Protein AF-A0AAV4LML2-F1 (afdb_monomer)

Solvent-accessible surface area (backbone atoms only — not comparable to full-atom values): 4892 Å² total; per-residue (Å²): 112,72,68,59,53,52,52,48,54,53,51,52,50,54,50,51,51,52,52,49,53,54,49,51,49,53,51,51,30,41,55,55,40,37,74,82,39,46,70,37,33,50,49,48,44,41,45,69,73,68,62,43,51,71,70,56,49,29,63,74,70,72,50,48,72,69,53,48,57,50,44,51,53,52,34,53,54,56,45,31,57,62,67,65,67,67,75,133

Secondary structure (DSSP, 8-state):
-HHHHHHHHHHHHHHHHHHHHHHHHHHHHHHHHHHH-HHHHHHHIIIIIS---HHHHHHHHT--HHHHHHHHHHHHHHHHHHTT----

InterPro domains:
  IPR010861 Protein of unknown function DUF1492 [PF07374] (4-78)

Sequence (88 aa):
MLLQMRSAVRRWRVEAERLKTEKEAIEQALDELKSYAPHLEQLLRMRYIEKRSVLEVIKKLCISERTHDYWRREAVCEFAMLVGITEG

Foldseek 3Di:
DVVVVVVVVVVVVVVVVVVVVVVVLLVVLLVVCCVPPVLLSVLCCVCPVVVDDLVVSCVVSVHDSVVSVVSPVVSVVSSCVSSVVDDD

pLDDT: mean 93.14, std 10.61, range [39.56, 98.38]

Organism: NCBI:txid2771369

Mean predicted aligned error: 4.7 Å

Nearest PDB structures (foldseek):
  3hug-assembly4_M  TM=8.256E-01  e=1.776E-01  Mycobacterium tuberculosis H37Rv
  6kon-assembly1_F  TM=8.828E-01  e=3.648E-01  Mycobacterium tuberculosis H37Rv
  6in7-assembly1_B  TM=7.472E-01  e=5.552E-01  Pseudomonas aeruginosa PAO1
  8z6g-assembly3_F  TM=6.771E-01  e=3.874E-01  Pseudomonas aeruginosa
  3vfz-assembly3_B  TM=7.417E-01  e=1.011E+00  Mycobacterium tuberculosis

Radius of gyration: 17.81 Å; Cα contacts (8 Å, |Δi|>4): 51; chains: 1; bo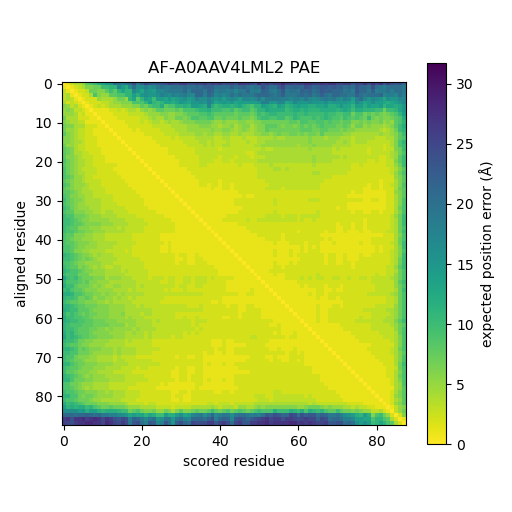unding box: 44×25×50 Å

Structure (mmCIF, N/CA/C/O backbone):
data_AF-A0AAV4LML2-F1
#
_entry.id   AF-A0AAV4LML2-F1
#
loop_
_atom_site.group_PDB
_atom_site.id
_atom_site.type_symbol
_atom_site.label_atom_id
_atom_site.label_alt_id
_atom_site.label_comp_id
_atom_site.label_asym_id
_atom_site.label_entity_id
_atom_site.label_seq_id
_atom_site.pdbx_PDB_ins_code
_atom_site.Cartn_x
_atom_site.Cartn_y
_atom_site.Cartn_z
_atom_site.occupancy
_atom_site.B_iso_or_equiv
_atom_site.auth_seq_id
_atom_site.auth_comp_id
_atom_site.auth_asym_id
_atom_site.auth_atom_id
_atom_site.pdbx_PDB_model_num
ATOM 1 N N . MET A 1 1 ? -24.408 -4.760 35.064 1.00 63.12 1 MET A N 1
ATOM 2 C CA . MET A 1 1 ? -24.524 -4.913 33.593 1.00 63.12 1 MET A CA 1
ATOM 3 C C . MET A 1 1 ? -24.284 -3.602 32.825 1.00 63.12 1 MET A C 1
ATOM 5 O O . MET A 1 1 ? -23.378 -3.563 32.003 1.00 63.12 1 MET A O 1
ATOM 9 N N . LEU A 1 2 ? -24.988 -2.498 33.127 1.00 65.62 2 LEU A N 1
ATOM 10 C CA . LEU A 1 2 ? -24.833 -1.204 32.421 1.00 65.62 2 LEU A CA 1
ATOM 11 C C . LEU A 1 2 ? -23.423 -0.571 32.506 1.00 65.62 2 LEU A C 1
ATOM 13 O O . LEU A 1 2 ? -22.944 -0.004 31.524 1.00 65.62 2 LEU A O 1
ATOM 17 N N . LEU A 1 3 ? -22.726 -0.701 33.642 1.00 68.06 3 LEU A N 1
ATOM 18 C CA . LEU A 1 3 ? -21.342 -0.218 33.808 1.00 68.06 3 LEU A CA 1
ATOM 19 C C . LEU A 1 3 ? -20.334 -0.956 32.913 1.00 68.06 3 LEU A C 1
ATOM 21 O O . LEU A 1 3 ? -19.467 -0.324 32.309 1.00 68.06 3 LEU A O 1
ATOM 25 N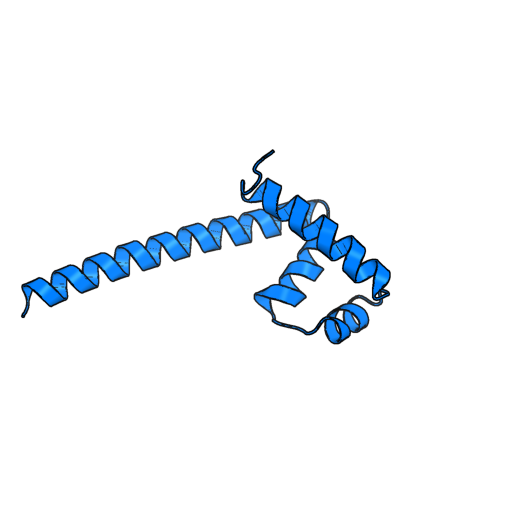 N . GLN A 1 4 ? -20.474 -2.277 32.772 1.00 73.00 4 GLN A N 1
ATOM 26 C CA . GLN A 1 4 ? -19.605 -3.064 31.895 1.00 73.00 4 GLN A CA 1
ATOM 27 C C . GLN A 1 4 ? -19.817 -2.698 30.423 1.00 73.00 4 GLN A C 1
ATOM 29 O O . GLN A 1 4 ? -18.834 -2.504 29.707 1.00 73.00 4 GLN A O 1
ATOM 34 N N . MET A 1 5 ? -21.066 -2.483 29.999 1.00 75.50 5 MET A N 1
ATOM 35 C CA . MET A 1 5 ? -21.385 -2.054 28.633 1.00 75.50 5 MET A CA 1
ATOM 36 C C . MET A 1 5 ? -20.806 -0.667 28.309 1.00 75.50 5 MET A C 1
ATOM 38 O O . MET A 1 5 ? -20.183 -0.486 27.266 1.00 75.50 5 MET A O 1
ATOM 42 N N . ARG A 1 6 ? -20.900 0.295 29.240 1.00 79.38 6 ARG A N 1
ATOM 43 C CA . ARG A 1 6 ? -20.267 1.621 29.094 1.00 79.38 6 ARG A CA 1
ATOM 44 C C . ARG A 1 6 ? -18.742 1.536 28.990 1.00 79.38 6 ARG A C 1
ATOM 46 O O . ARG A 1 6 ? -18.145 2.231 28.170 1.00 79.38 6 ARG A O 1
ATOM 53 N N . SER A 1 7 ? -18.112 0.663 29.780 1.00 83.31 7 SER A N 1
ATOM 54 C CA . SER A 1 7 ? -16.661 0.450 29.719 1.00 83.31 7 SER A CA 1
ATOM 55 C C . SER A 1 7 ? -16.218 -0.171 28.390 1.00 83.31 7 SER A C 1
ATOM 57 O O . SER A 1 7 ? -15.193 0.224 27.840 1.00 83.31 7 SER A O 1
ATOM 59 N N . ALA A 1 8 ? -17.012 -1.098 27.845 1.00 86.88 8 ALA A N 1
ATOM 60 C CA . ALA A 1 8 ? -16.738 -1.733 26.566 1.00 86.88 8 ALA A CA 1
ATOM 61 C C . ALA A 1 8 ? -16.827 -0.710 25.433 1.00 86.88 8 ALA A C 1
ATOM 63 O O . ALA A 1 8 ? -15.871 -0.564 24.682 1.00 86.88 8 ALA A O 1
ATOM 64 N N . VAL A 1 9 ? -17.914 0.067 25.366 1.00 92.19 9 VAL A N 1
ATOM 65 C CA . VAL A 1 9 ? -18.093 1.116 24.345 1.00 92.19 9 VAL A CA 1
ATOM 66 C C . VAL A 1 9 ? -16.942 2.126 24.368 1.00 92.19 9 VAL A C 1
ATOM 68 O O . VAL A 1 9 ? -16.466 2.533 23.311 1.00 92.19 9 VAL A O 1
ATOM 71 N N . ARG A 1 10 ? -16.445 2.500 25.556 1.00 91.38 10 ARG A N 1
ATOM 72 C CA . ARG A 1 10 ? -15.278 3.385 25.672 1.00 91.38 10 ARG A CA 1
ATOM 73 C C . ARG A 1 10 ? -14.014 2.753 25.082 1.00 91.38 10 ARG A C 1
ATOM 75 O O . ARG A 1 10 ? -13.322 3.429 24.332 1.00 91.38 10 ARG A O 1
ATOM 82 N N . ARG A 1 11 ? -13.733 1.477 25.380 1.00 90.75 11 ARG A N 1
ATOM 83 C CA . ARG A 1 11 ? -12.579 0.756 24.807 1.00 90.75 11 ARG A CA 1
ATOM 84 C C . ARG A 1 11 ? -12.674 0.651 23.286 1.00 90.75 11 ARG A C 1
ATOM 86 O O . ARG A 1 11 ? -11.709 0.974 22.610 1.00 90.75 11 ARG A O 1
ATOM 93 N N . TRP A 1 12 ? -13.843 0.287 22.761 1.00 94.25 12 TRP A N 1
ATOM 94 C CA . TRP A 1 12 ? -14.078 0.197 21.317 1.00 94.25 12 TRP A CA 1
ATOM 95 C C . TRP A 1 12 ? -13.851 1.529 20.600 1.00 94.25 12 TRP A C 1
ATOM 97 O O . TRP A 1 12 ? -13.264 1.537 19.527 1.00 94.25 12 TRP A O 1
ATOM 107 N N . ARG A 1 13 ? -14.274 2.656 21.188 1.00 95.00 13 ARG A N 1
ATOM 108 C CA . ARG A 1 13 ? -14.018 3.983 20.601 1.00 95.00 13 ARG A CA 1
ATOM 109 C C . ARG A 1 13 ? -12.537 4.332 20.567 1.00 95.00 13 ARG A C 1
ATOM 111 O O . ARG A 1 13 ? -12.071 4.819 19.550 1.00 95.00 13 ARG A O 1
ATOM 118 N N . VAL A 1 14 ? -11.820 4.090 21.665 1.00 96.56 14 VAL A N 1
ATOM 119 C CA . VAL A 1 14 ? -10.373 4.352 21.728 1.00 96.56 14 VAL A CA 1
ATOM 120 C C . VAL A 1 14 ? -9.638 3.509 20.691 1.00 96.56 14 VAL A C 1
ATOM 122 O O . VAL A 1 14 ? -8.795 4.031 19.973 1.00 96.56 14 VAL A O 1
ATOM 125 N N . GLU A 1 15 ? -9.999 2.234 20.569 1.00 96.12 15 GLU A N 1
ATOM 126 C CA . GLU A 1 15 ? -9.386 1.340 19.590 1.00 96.12 15 GLU A CA 1
ATOM 127 C C . GLU A 1 15 ? -9.719 1.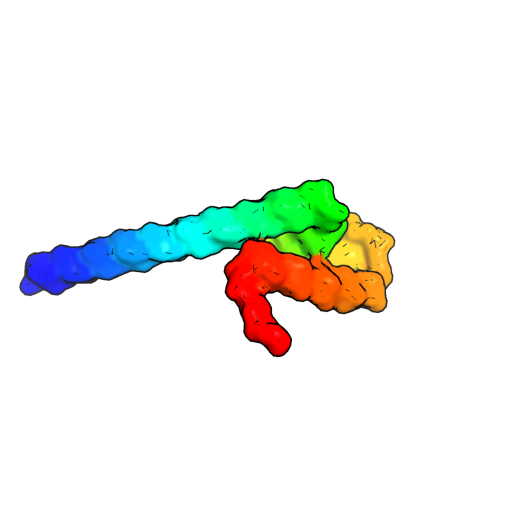737 18.149 1.00 96.12 15 GLU A C 1
ATOM 129 O O . GLU A 1 15 ? -8.839 1.748 17.295 1.00 96.12 15 GLU A O 1
ATOM 134 N N . ALA A 1 16 ? -10.968 2.120 17.875 1.00 97.00 16 ALA A N 1
ATOM 135 C CA . ALA A 1 16 ? -11.362 2.600 16.555 1.00 97.00 16 ALA A CA 1
ATOM 136 C C . ALA A 1 16 ? -10.598 3.871 16.156 1.00 97.00 16 ALA A C 1
ATOM 138 O O . ALA A 1 16 ? -10.158 3.971 15.014 1.00 97.00 16 ALA A O 1
ATOM 139 N N . GLU A 1 17 ? -10.412 4.813 17.086 1.00 97.00 17 GLU A N 1
ATOM 140 C CA . GLU A 1 17 ? -9.639 6.028 16.815 1.00 97.00 17 GLU A CA 1
ATOM 141 C C . GLU A 1 17 ? -8.159 5.705 16.592 1.00 97.00 17 GLU A C 1
ATOM 143 O O . GLU A 1 17 ? -7.575 6.180 15.626 1.00 97.00 17 GLU A O 1
ATOM 148 N N . ARG A 1 18 ? -7.575 4.818 17.412 1.00 97.38 18 ARG A N 1
ATOM 149 C CA . ARG A 1 18 ? -6.191 4.351 17.240 1.00 97.38 18 ARG A CA 1
ATOM 150 C C . ARG A 1 18 ? -5.971 3.747 15.852 1.00 97.38 18 ARG A C 1
ATOM 152 O O . ARG A 1 18 ? -5.063 4.160 15.140 1.00 97.38 18 ARG A O 1
ATOM 159 N N . LEU A 1 19 ? -6.835 2.815 15.447 1.00 96.50 19 LEU A N 1
ATOM 160 C CA . LEU A 1 19 ? -6.763 2.176 14.129 1.00 96.50 19 LEU A CA 1
ATOM 161 C C . LEU A 1 19 ? -6.977 3.176 12.989 1.00 96.50 19 LEU A C 1
ATOM 163 O O . LEU A 1 19 ? -6.376 3.034 11.925 1.00 96.50 19 LEU A O 1
ATOM 167 N N . LYS A 1 20 ? -7.829 4.187 13.190 1.00 97.31 20 LYS A N 1
ATOM 168 C CA . LYS A 1 20 ? -8.037 5.253 12.210 1.00 97.31 20 LYS A CA 1
ATOM 169 C C . LYS A 1 20 ? -6.764 6.081 12.024 1.00 97.31 20 LYS A C 1
ATOM 171 O O . LYS A 1 20 ? -6.355 6.272 10.884 1.00 97.31 20 LYS A O 1
ATOM 176 N N . THR A 1 21 ? -6.117 6.494 13.112 1.00 96.06 21 THR A N 1
ATOM 177 C CA . THR A 1 21 ? -4.841 7.223 13.065 1.00 96.06 21 THR A CA 1
ATOM 178 C C . THR A 1 21 ? -3.736 6.391 12.412 1.00 96.06 21 THR A C 1
ATOM 180 O O . THR A 1 21 ? -3.027 6.893 11.546 1.00 96.06 21 THR A O 1
ATOM 183 N N . GLU A 1 22 ? -3.613 5.108 12.761 1.00 94.88 22 GLU A N 1
ATOM 184 C CA . GLU A 1 22 ? -2.633 4.207 12.133 1.00 94.88 22 GLU A CA 1
ATOM 185 C C . GLU A 1 22 ? -2.879 4.060 10.629 1.00 94.88 22 GLU A C 1
ATOM 187 O O . GLU A 1 22 ? -1.944 4.117 9.832 1.00 94.88 22 GLU A O 1
ATOM 192 N N . LYS A 1 23 ? -4.145 3.928 10.219 1.00 95.81 23 LYS A N 1
ATOM 193 C CA . LYS A 1 23 ? -4.510 3.885 8.802 1.00 95.81 23 LYS A CA 1
ATOM 194 C C . LYS A 1 23 ? -4.146 5.186 8.082 1.00 95.81 23 LYS A C 1
ATOM 196 O O . LYS A 1 23 ? -3.622 5.125 6.976 1.00 95.81 23 LYS A O 1
ATOM 201 N N . GLU A 1 24 ? -4.443 6.340 8.673 1.00 96.38 24 GLU A N 1
ATOM 202 C CA . GLU A 1 24 ? -4.123 7.649 8.088 1.00 96.38 24 GLU A CA 1
ATOM 203 C C . GLU A 1 24 ? -2.609 7.823 7.898 1.00 96.38 24 GLU A C 1
ATOM 205 O O . GLU A 1 24 ? -2.184 8.244 6.825 1.00 96.38 24 GLU A O 1
ATOM 210 N N . ALA A 1 25 ? -1.797 7.402 8.872 1.00 95.12 25 ALA A N 1
ATOM 211 C CA . ALA A 1 25 ? -0.338 7.409 8.752 1.00 95.12 25 ALA A CA 1
ATOM 212 C C . ALA A 1 25 ? 0.165 6.498 7.616 1.00 95.12 25 ALA A C 1
ATOM 214 O O . ALA A 1 25 ? 1.038 6.893 6.846 1.00 95.12 25 ALA A O 1
ATOM 215 N N . ILE A 1 26 ? -0.412 5.299 7.471 1.00 95.69 26 ILE A N 1
ATOM 216 C CA . ILE A 1 26 ? -0.086 4.381 6.368 1.00 95.69 26 ILE A CA 1
ATOM 217 C C . ILE A 1 26 ? -0.433 5.003 5.010 1.00 95.69 26 ILE A C 1
ATOM 219 O O . ILE A 1 26 ? 0.379 4.937 4.090 1.00 95.69 26 ILE A O 1
ATOM 223 N N . GLU A 1 27 ? -1.621 5.596 4.862 1.00 97.50 27 GLU A N 1
ATOM 224 C CA . GLU A 1 27 ? -2.022 6.230 3.598 1.00 97.50 27 GLU A CA 1
ATOM 225 C C . GLU A 1 27 ? -1.135 7.434 3.270 1.00 97.50 27 GLU A C 1
ATOM 227 O O . GLU A 1 27 ? -0.704 7.565 2.128 1.00 97.50 27 GLU A O 1
ATOM 232 N N . GLN A 1 28 ? -0.783 8.254 4.264 1.00 97.31 28 GLN A N 1
ATOM 233 C CA . GLN A 1 28 ? 0.137 9.375 4.076 1.00 97.31 28 GLN A CA 1
ATOM 234 C C . GLN A 1 28 ? 1.520 8.905 3.609 1.00 97.31 28 GLN A C 1
ATOM 236 O O . GLN A 1 28 ? 2.063 9.461 2.658 1.00 97.31 28 GLN A O 1
ATOM 241 N N . ALA A 1 29 ? 2.068 7.856 4.226 1.00 97.25 29 ALA A N 1
ATOM 242 C CA . ALA A 1 29 ? 3.345 7.281 3.813 1.00 97.25 29 ALA A CA 1
ATOM 243 C C . ALA A 1 29 ? 3.284 6.686 2.395 1.00 97.25 29 ALA A C 1
ATOM 245 O O . ALA A 1 29 ? 4.236 6.812 1.630 1.00 97.25 29 ALA A O 1
ATOM 246 N N . LEU A 1 30 ? 2.168 6.064 2.003 1.00 97.94 30 LEU A N 1
ATOM 247 C CA . LEU A 1 30 ? 1.990 5.602 0.623 1.00 97.94 30 LEU A CA 1
ATOM 248 C C . LEU A 1 30 ? 1.908 6.775 -0.360 1.00 97.94 30 LEU A C 1
ATOM 250 O O . LEU A 1 30 ? 2.536 6.718 -1.412 1.00 97.94 30 LEU A O 1
ATOM 254 N N . ASP A 1 31 ? 1.180 7.840 -0.032 1.00 98.19 31 ASP A N 1
ATOM 255 C CA . ASP A 1 31 ? 1.084 9.027 -0.887 1.00 98.19 31 ASP A CA 1
ATOM 256 C C . ASP A 1 31 ? 2.435 9.743 -1.032 1.00 98.19 31 ASP A C 1
ATOM 258 O O . ASP A 1 31 ? 2.791 10.185 -2.130 1.00 98.19 31 ASP A O 1
ATOM 262 N N . GLU A 1 32 ? 3.227 9.797 0.039 1.00 98.06 32 GLU A N 1
ATOM 263 C CA . GLU A 1 32 ? 4.594 10.307 -0.005 1.00 98.06 32 GLU A CA 1
ATOM 264 C C . GLU A 1 32 ? 5.492 9.410 -0.865 1.00 98.06 32 GLU A C 1
ATOM 266 O O . GLU A 1 32 ? 6.111 9.911 -1.805 1.00 98.06 32 GLU A O 1
ATOM 271 N N . LEU A 1 33 ? 5.477 8.087 -0.657 1.00 98.00 33 LEU A N 1
ATOM 272 C CA . LEU A 1 33 ? 6.21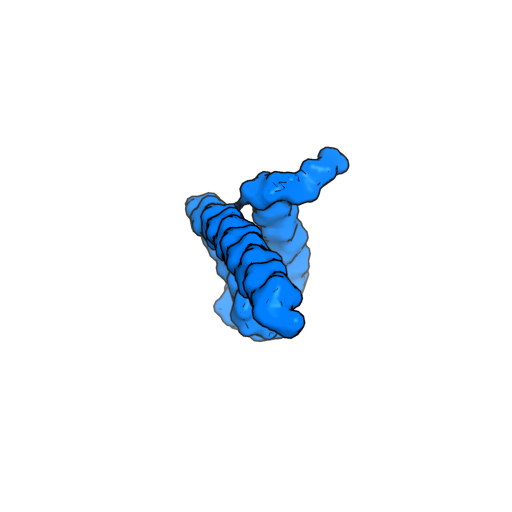1 7.124 -1.488 1.00 98.00 33 LEU A CA 1
ATOM 273 C C . LEU A 1 33 ? 5.835 7.242 -2.967 1.00 98.00 33 LEU A C 1
ATOM 275 O O . LEU A 1 33 ? 6.693 7.201 -3.846 1.00 98.00 33 LEU A O 1
ATOM 279 N N . LYS A 1 34 ? 4.548 7.433 -3.265 1.00 98.31 34 LYS A N 1
ATOM 280 C CA . LYS A 1 34 ? 4.046 7.609 -4.628 1.00 98.31 34 LYS A CA 1
ATOM 281 C C . LYS A 1 34 ? 4.631 8.839 -5.317 1.00 98.31 34 LYS A C 1
ATOM 283 O O . LYS A 1 34 ? 4.802 8.815 -6.536 1.00 98.31 34 LYS A O 1
ATOM 288 N N . SER A 1 35 ? 4.922 9.901 -4.564 1.00 98.06 35 SER A N 1
ATOM 289 C CA . SER A 1 35 ? 5.432 11.159 -5.116 1.00 98.06 35 SER A CA 1
ATOM 290 C C . SER A 1 35 ? 6.823 11.012 -5.748 1.00 98.06 35 SER A C 1
ATOM 292 O O . SER A 1 35 ? 7.101 11.678 -6.745 1.00 98.06 35 SER A O 1
ATOM 294 N N . TYR A 1 36 ? 7.663 10.108 -5.227 1.00 97.56 36 TYR A N 1
ATOM 295 C CA . TYR A 1 36 ? 9.039 9.912 -5.699 1.00 97.56 36 TYR A CA 1
ATOM 296 C C . TYR A 1 36 ? 9.317 8.515 -6.279 1.00 97.56 36 TYR A C 1
ATOM 298 O O . TYR A 1 36 ? 10.170 8.374 -7.154 1.00 97.56 36 TYR A O 1
ATOM 306 N N . ALA A 1 37 ? 8.576 7.486 -5.863 1.00 97.62 37 ALA A N 1
ATOM 307 C CA . ALA A 1 37 ? 8.717 6.106 -6.324 1.00 97.62 37 ALA A CA 1
ATOM 308 C C . ALA A 1 37 ? 7.343 5.433 -6.562 1.00 97.62 37 ALA A C 1
ATOM 310 O O . ALA A 1 37 ? 6.983 4.458 -5.893 1.00 97.62 37 ALA A O 1
ATOM 311 N N . PRO A 1 38 ? 6.569 5.885 -7.569 1.00 97.81 38 PRO A N 1
ATOM 312 C CA . PRO A 1 38 ? 5.198 5.414 -7.807 1.00 97.81 38 PRO A CA 1
ATOM 313 C C . PRO A 1 38 ? 5.087 3.907 -8.075 1.00 97.81 38 PRO A C 1
ATOM 315 O O . PRO A 1 38 ? 4.087 3.286 -7.736 1.00 97.81 38 PRO A O 1
ATOM 318 N N . HIS A 1 39 ? 6.117 3.289 -8.654 1.00 97.25 39 HIS A N 1
ATOM 319 C CA . HIS A 1 39 ? 6.136 1.849 -8.918 1.00 97.25 39 HIS A CA 1
ATOM 320 C C . HIS A 1 39 ? 6.285 1.010 -7.634 1.00 97.25 39 HIS A C 1
ATOM 322 O O . HIS A 1 39 ? 5.742 -0.094 -7.559 1.00 97.25 39 HIS A O 1
ATOM 328 N N . LEU A 1 40 ? 6.981 1.536 -6.618 1.00 98.19 40 LEU A N 1
ATOM 329 C CA . LEU A 1 40 ? 7.127 0.893 -5.311 1.00 98.19 40 LEU A CA 1
ATOM 330 C C . LEU A 1 40 ? 5.822 0.985 -4.518 1.00 98.19 40 LEU A C 1
ATOM 332 O O . LEU A 1 40 ? 5.354 -0.026 -3.995 1.00 98.19 40 LEU A O 1
ATOM 336 N N . GLU A 1 41 ? 5.189 2.161 -4.501 1.00 98.38 41 GLU A N 1
ATOM 337 C CA . GLU A 1 41 ? 3.856 2.329 -3.914 1.00 98.38 41 GLU A CA 1
ATOM 338 C C . GLU A 1 41 ? 2.837 1.388 -4.564 1.00 98.38 41 GLU A C 1
ATOM 340 O O . GLU A 1 41 ? 2.127 0.657 -3.864 1.00 98.38 41 GLU A O 1
ATOM 345 N N . GLN A 1 42 ? 2.822 1.332 -5.898 1.00 98.12 42 GLN A N 1
ATOM 346 C CA . GL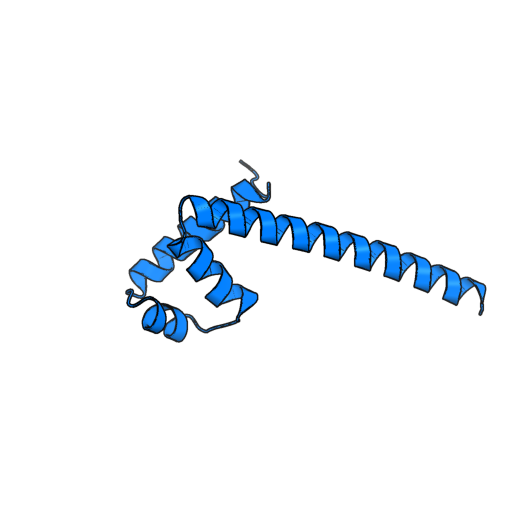N A 1 42 ? 1.890 0.489 -6.632 1.00 98.12 42 GLN A CA 1
ATOM 347 C C . GLN A 1 42 ? 2.099 -0.991 -6.289 1.00 98.12 42 GLN A C 1
ATOM 349 O O . GLN A 1 42 ? 1.127 -1.726 -6.090 1.00 98.12 42 GLN A O 1
ATOM 354 N N . LEU A 1 43 ? 3.356 -1.433 -6.161 1.00 98.38 43 LEU A N 1
ATOM 355 C CA . LEU A 1 43 ? 3.678 -2.783 -5.706 1.00 98.38 43 LEU A CA 1
ATOM 356 C C . LEU A 1 43 ? 3.111 -3.049 -4.304 1.00 98.38 43 LEU A C 1
ATOM 358 O O . LEU A 1 43 ? 2.470 -4.086 -4.104 1.00 98.38 43 LEU A O 1
ATOM 362 N N . LEU A 1 44 ? 3.301 -2.135 -3.345 1.00 97.94 44 LEU A N 1
ATOM 363 C CA . LEU A 1 44 ? 2.793 -2.297 -1.977 1.00 97.94 44 LEU A CA 1
ATOM 364 C C . LEU A 1 44 ? 1.265 -2.367 -1.934 1.00 97.94 44 LEU A C 1
ATOM 366 O O . LEU A 1 44 ? 0.721 -3.293 -1.323 1.00 97.94 44 LEU A O 1
ATOM 370 N N . ARG A 1 45 ? 0.565 -1.452 -2.621 1.00 98.00 45 ARG A N 1
ATOM 371 C CA . ARG A 1 45 ? -0.906 -1.460 -2.685 1.00 98.00 45 ARG A CA 1
ATOM 372 C C . ARG A 1 45 ? -1.424 -2.773 -3.258 1.00 98.00 45 ARG A C 1
ATOM 374 O O . ARG A 1 45 ? -2.269 -3.426 -2.644 1.00 98.00 45 ARG A O 1
ATOM 381 N N . MET A 1 46 ? -0.864 -3.215 -4.381 1.00 98.12 46 MET A N 1
ATOM 382 C CA . MET A 1 46 ? -1.275 -4.460 -5.022 1.00 98.12 46 MET A CA 1
ATOM 383 C C . MET A 1 46 ? -1.043 -5.691 -4.134 1.00 98.12 46 MET A C 1
ATOM 385 O O . MET A 1 46 ? -1.902 -6.572 -4.061 1.00 98.12 46 MET A O 1
ATOM 389 N N . ARG A 1 47 ? 0.108 -5.770 -3.456 1.00 97.50 47 ARG A N 1
ATOM 390 C CA . ARG A 1 47 ? 0.470 -6.930 -2.629 1.00 97.50 47 ARG A CA 1
ATOM 391 C C . ARG A 1 47 ? -0.298 -6.988 -1.315 1.00 97.50 47 ARG A C 1
ATOM 393 O O . ARG A 1 47 ? -0.744 -8.070 -0.940 1.00 97.50 47 ARG A O 1
ATOM 400 N N . TYR A 1 48 ? -0.437 -5.864 -0.617 1.00 96.00 48 TYR A N 1
ATOM 401 C CA . TYR A 1 48 ? -0.867 -5.866 0.784 1.00 96.00 48 TYR A CA 1
ATOM 402 C C . TYR A 1 48 ? -2.266 -5.285 1.009 1.00 96.00 48 TYR A C 1
ATOM 404 O O . TYR A 1 48 ? -2.954 -5.739 1.921 1.00 96.00 48 TYR A O 1
ATOM 412 N N . ILE A 1 49 ? -2.726 -4.359 0.162 1.00 95.12 49 ILE A N 1
ATOM 413 C CA . ILE A 1 49 ? -4.085 -3.796 0.252 1.00 95.12 49 ILE A CA 1
ATOM 414 C C . ILE A 1 49 ? -5.048 -4.611 -0.613 1.00 95.12 49 ILE A C 1
ATOM 416 O O . ILE A 1 49 ? -6.060 -5.110 -0.126 1.00 95.12 49 ILE A O 1
ATOM 420 N N . GLU A 1 50 ? -4.702 -4.818 -1.884 1.00 97.19 50 GLU A N 1
ATOM 421 C CA . GLU A 1 50 ? -5.517 -5.598 -2.827 1.00 97.19 50 GLU A CA 1
ATOM 422 C C . GLU A 1 50 ? -5.328 -7.115 -2.675 1.00 97.19 50 GLU A C 1
ATOM 424 O O . GLU A 1 50 ? -6.052 -7.891 -3.295 1.00 97.19 50 GLU A O 1
ATOM 429 N N . LYS A 1 51 ? -4.361 -7.547 -1.851 1.00 97.25 51 LYS A N 1
ATOM 430 C CA . LYS A 1 51 ? -4.049 -8.958 -1.562 1.00 97.25 51 LYS A CA 1
ATOM 431 C C . LYS A 1 51 ? -3.772 -9.809 -2.812 1.00 97.25 51 LYS A C 1
ATOM 433 O O . LYS A 1 51 ? -4.000 -11.019 -2.796 1.00 97.25 51 LYS A O 1
ATOM 438 N N . ARG A 1 52 ? -3.259 -9.207 -3.890 1.00 97.88 52 ARG A N 1
ATOM 439 C CA . ARG A 1 52 ? -2.894 -9.938 -5.114 1.00 97.88 52 ARG A CA 1
ATOM 440 C C . ARG A 1 52 ? -1.680 -10.811 -4.876 1.00 97.88 52 ARG A C 1
ATOM 442 O O . ARG A 1 52 ? -0.758 -10.400 -4.176 1.00 97.88 52 ARG A O 1
ATOM 449 N N . SER A 1 53 ? -1.632 -11.974 -5.512 1.00 97.94 53 SER A N 1
ATOM 450 C CA . SER A 1 53 ? -0.476 -12.876 -5.519 1.00 97.94 53 SER A CA 1
ATOM 451 C C . SER A 1 53 ? 0.738 -12.269 -6.237 1.00 97.94 53 SER A C 1
ATOM 453 O O . SER A 1 53 ? 0.606 -11.363 -7.058 1.00 97.94 53 SER A O 1
ATOM 455 N N . VAL A 1 54 ? 1.940 -12.786 -5.955 1.00 97.44 54 VAL A N 1
ATOM 456 C CA . VAL A 1 54 ? 3.187 -12.330 -6.599 1.00 97.44 54 VAL A CA 1
ATOM 457 C C . VAL A 1 54 ? 3.079 -12.455 -8.120 1.00 97.44 54 VAL A C 1
ATOM 459 O O . VAL A 1 54 ? 3.394 -11.515 -8.841 1.00 97.44 54 VAL A O 1
ATOM 462 N N . LEU A 1 55 ? 2.531 -13.574 -8.604 1.00 97.94 55 LEU A N 1
ATOM 463 C CA . LEU A 1 55 ? 2.330 -13.825 -10.031 1.00 97.94 55 LEU A CA 1
ATOM 464 C C . LEU A 1 55 ? 1.400 -12.799 -10.688 1.00 97.94 55 LEU A C 1
ATOM 466 O O . LEU A 1 55 ? 1.661 -12.368 -11.809 1.00 97.94 55 LEU A O 1
ATOM 470 N N . GLU A 1 56 ? 0.324 -12.392 -10.014 1.00 98.25 56 GLU A N 1
ATOM 471 C CA . GLU A 1 56 ? -0.577 -11.357 -10.531 1.00 98.25 56 GLU A CA 1
ATOM 472 C C . GLU A 1 56 ? 0.098 -9.987 -10.584 1.00 98.25 56 GLU A C 1
ATOM 474 O O . GLU A 1 56 ? -0.089 -9.261 -11.559 1.00 98.25 56 GLU A O 1
ATOM 479 N N . VAL A 1 57 ? 0.903 -9.642 -9.574 1.00 98.06 57 VAL A N 1
ATOM 480 C CA . VAL A 1 57 ? 1.651 -8.376 -9.542 1.00 98.06 57 VAL A CA 1
ATOM 481 C C . VAL A 1 57 ? 2.696 -8.327 -10.652 1.00 98.06 57 VAL A C 1
ATOM 483 O O . VAL A 1 57 ? 2.702 -7.379 -11.431 1.00 98.06 57 VAL A O 1
ATOM 486 N N . ILE A 1 58 ? 3.514 -9.374 -10.784 1.00 98.12 58 ILE A N 1
ATOM 487 C CA . ILE A 1 58 ? 4.525 -9.519 -11.843 1.00 98.12 58 ILE A CA 1
ATOM 488 C C . ILE A 1 58 ? 3.885 -9.345 -13.224 1.00 98.12 58 ILE A C 1
ATOM 490 O O . ILE A 1 58 ? 4.360 -8.548 -14.031 1.00 98.12 58 ILE A O 1
ATOM 494 N N . LYS A 1 59 ? 2.765 -10.039 -13.476 1.00 97.94 59 LYS A N 1
ATOM 495 C CA . LYS A 1 59 ? 2.028 -9.940 -14.745 1.00 97.94 59 LYS A CA 1
ATOM 496 C C . LYS A 1 59 ? 1.478 -8.540 -14.996 1.00 97.94 59 LYS A C 1
ATOM 498 O O . LYS A 1 59 ? 1.560 -8.051 -16.114 1.00 97.94 59 LYS A O 1
ATOM 503 N N . LYS A 1 60 ? 0.894 -7.901 -13.981 1.00 97.44 60 LYS A N 1
ATOM 504 C CA . LYS A 1 60 ? 0.250 -6.588 -14.123 1.00 97.44 60 LYS A CA 1
ATOM 505 C C . LYS A 1 60 ? 1.258 -5.454 -14.305 1.00 97.44 60 LYS A C 1
ATOM 507 O O . LYS A 1 60 ? 0.968 -4.523 -15.046 1.00 97.44 60 LYS A O 1
ATOM 512 N N . LEU A 1 61 ? 2.399 -5.527 -13.619 1.00 96.31 61 LEU A N 1
ATOM 513 C CA . LEU A 1 61 ? 3.478 -4.541 -13.707 1.00 96.31 61 LEU A CA 1
ATOM 514 C C . LEU A 1 61 ? 4.449 -4.836 -14.861 1.00 96.31 61 LEU A C 1
ATOM 516 O O . LEU A 1 61 ? 5.352 -4.043 -15.102 1.00 96.31 61 LEU A O 1
ATOM 520 N N . CYS A 1 62 ? 4.268 -5.953 -15.578 1.00 97.06 62 CYS A N 1
ATOM 521 C CA . CYS A 1 62 ? 5.146 -6.402 -16.662 1.00 97.06 62 CYS A CA 1
ATOM 522 C C . CYS A 1 62 ? 6.624 -6.501 -16.239 1.00 97.06 62 CYS A C 1
ATOM 524 O O . CYS A 1 62 ? 7.522 -6.141 -16.998 1.00 97.06 62 CYS A O 1
ATOM 526 N N . ILE A 1 63 ? 6.878 -6.995 -15.024 1.00 97.75 63 ILE A N 1
ATOM 527 C CA . ILE A 1 63 ? 8.228 -7.149 -14.461 1.00 97.75 63 ILE A CA 1
ATOM 528 C C . ILE A 1 63 ? 8.620 -8.622 -14.337 1.00 97.75 63 ILE A C 1
ATOM 530 O O . ILE A 1 63 ? 7.789 -9.510 -14.491 1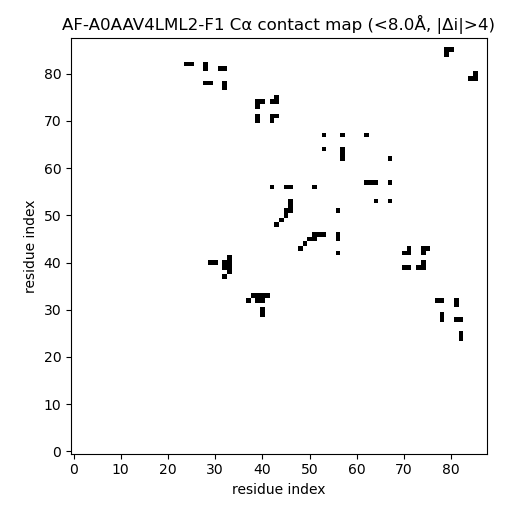.00 97.75 63 ILE A O 1
ATOM 534 N N . SER A 1 64 ? 9.895 -8.892 -14.051 1.00 98.12 64 SER A N 1
ATOM 535 C CA . SER A 1 64 ? 10.361 -10.237 -13.689 1.00 98.12 64 SER A CA 1
ATOM 536 C C . SER A 1 64 ? 10.169 -10.512 -12.193 1.00 98.12 64 SER A C 1
ATOM 538 O O . SER A 1 64 ? 10.048 -9.580 -11.397 1.00 98.12 64 SER A O 1
ATOM 540 N N . GLU A 1 65 ? 10.215 -11.781 -11.783 1.00 97.75 65 GLU A N 1
ATOM 541 C CA . GLU A 1 65 ? 10.217 -12.160 -10.360 1.00 97.75 65 GLU A CA 1
ATOM 542 C C . GLU A 1 65 ? 11.411 -11.562 -9.605 1.00 97.75 65 GLU A C 1
ATOM 544 O O . GLU A 1 65 ? 11.254 -10.997 -8.526 1.00 97.75 65 GLU A O 1
ATOM 549 N N . ARG A 1 66 ? 12.593 -11.554 -10.233 1.00 98.12 66 ARG A N 1
ATOM 550 C CA . ARG A 1 66 ? 13.789 -10.914 -9.673 1.00 98.12 66 ARG A CA 1
ATOM 551 C C . ARG A 1 66 ? 13.590 -9.413 -9.449 1.00 98.12 66 ARG A C 1
ATOM 553 O O . ARG A 1 66 ? 14.017 -8.886 -8.426 1.00 98.12 66 ARG A O 1
ATOM 560 N N . THR A 1 67 ? 12.953 -8.728 -10.399 1.00 98.12 67 THR A N 1
ATOM 561 C CA . THR A 1 67 ? 12.619 -7.302 -10.276 1.00 98.12 67 THR A CA 1
ATOM 562 C C . THR A 1 67 ? 11.597 -7.080 -9.167 1.00 98.12 67 THR A C 1
ATOM 564 O O . THR A 1 67 ? 11.782 -6.179 -8.358 1.00 98.12 67 THR A O 1
ATOM 567 N N . HIS A 1 68 ? 10.567 -7.927 -9.076 1.00 98.25 68 HIS A N 1
ATOM 568 C CA . HIS A 1 68 ? 9.597 -7.885 -7.984 1.00 98.25 68 HIS A CA 1
ATOM 569 C C . HIS A 1 68 ? 10.278 -8.022 -6.616 1.00 98.25 68 HIS A C 1
ATOM 571 O O . HIS A 1 68 ? 9.979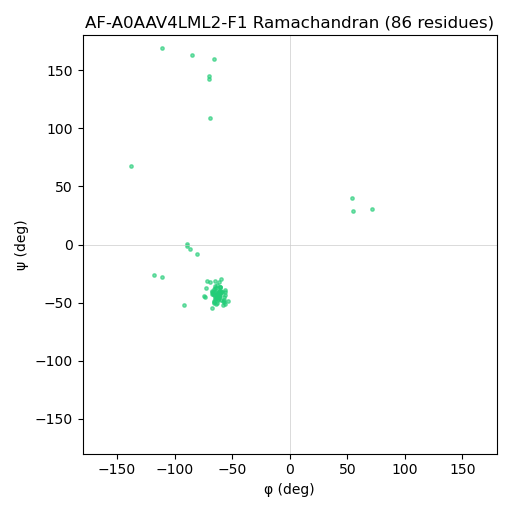 -7.252 -5.712 1.00 98.25 68 HIS A O 1
ATOM 577 N N . ASP A 1 69 ? 11.209 -8.961 -6.453 1.00 97.94 69 ASP A N 1
ATOM 578 C CA . ASP A 1 69 ? 11.889 -9.185 -5.173 1.00 97.94 69 ASP A CA 1
ATOM 579 C C . ASP A 1 69 ? 12.840 -8.056 -4.781 1.00 97.94 69 ASP A C 1
ATOM 581 O O . ASP A 1 69 ? 13.030 -7.787 -3.590 1.00 97.94 69 ASP A O 1
ATOM 585 N N . TYR A 1 70 ? 13.455 -7.417 -5.774 1.00 98.12 70 TYR A N 1
ATOM 586 C CA . TYR A 1 70 ? 14.261 -6.220 -5.577 1.00 98.12 70 TYR A CA 1
ATOM 587 C C . TYR A 1 70 ? 13.370 -5.042 -5.156 1.00 98.12 70 TYR A C 1
ATOM 589 O O . TYR A 1 70 ? 13.551 -4.508 -4.062 1.00 98.12 70 TYR A O 1
ATOM 597 N N . TRP A 1 71 ? 12.330 -4.733 -5.938 1.00 98.19 71 TRP A N 1
ATOM 598 C CA . TRP A 1 71 ? 11.380 -3.661 -5.626 1.00 98.19 71 TRP A CA 1
ATOM 599 C C . TRP A 1 71 ? 10.644 -3.890 -4.312 1.00 98.19 71 TRP A C 1
ATOM 601 O O . TRP A 1 71 ? 10.402 -2.944 -3.583 1.00 98.19 71 TRP A O 1
ATOM 611 N N . ARG A 1 72 ? 10.300 -5.131 -3.955 1.00 98.00 72 ARG A N 1
ATOM 612 C CA . ARG A 1 72 ? 9.663 -5.428 -2.667 1.00 98.00 72 ARG A CA 1
ATOM 613 C C . ARG A 1 72 ? 10.571 -5.046 -1.502 1.00 98.00 72 ARG A C 1
ATOM 615 O O . ARG A 1 72 ? 10.075 -4.500 -0.523 1.00 98.00 72 ARG A O 1
ATOM 622 N N . ARG A 1 73 ? 11.865 -5.378 -1.576 1.00 97.38 73 ARG A N 1
ATOM 623 C CA . ARG A 1 73 ? 12.830 -5.027 -0.525 1.00 97.38 73 ARG A CA 1
ATOM 624 C C . ARG A 1 73 ? 12.951 -3.516 -0.397 1.00 97.38 73 ARG A C 1
ATOM 626 O O . ARG A 1 73 ? 12.770 -2.998 0.696 1.00 97.38 73 ARG A O 1
ATOM 633 N N . GLU A 1 74 ? 13.167 -2.843 -1.519 1.00 97.81 74 GLU A N 1
ATOM 634 C CA . GLU A 1 74 ? 13.264 -1.386 -1.589 1.00 97.81 74 GLU A CA 1
ATOM 635 C C . GLU A 1 74 ? 11.991 -0.709 -1.059 1.00 97.81 74 GLU A C 1
ATOM 637 O O . GLU A 1 74 ? 12.058 0.072 -0.118 1.00 97.81 74 GLU A O 1
ATOM 642 N N . ALA A 1 75 ? 10.814 -1.101 -1.553 1.00 97.44 75 ALA A N 1
ATOM 643 C CA . ALA A 1 75 ? 9.530 -0.543 -1.143 1.00 97.44 75 ALA A CA 1
ATOM 644 C C . ALA A 1 75 ? 9.253 -0.710 0.356 1.00 97.44 75 ALA A C 1
ATOM 646 O O . ALA A 1 75 ? 8.728 0.203 0.983 1.00 97.44 75 ALA A O 1
ATOM 647 N N . VAL A 1 76 ? 9.587 -1.867 0.940 1.00 96.62 76 VAL A N 1
ATOM 648 C CA . VAL A 1 76 ? 9.411 -2.099 2.382 1.00 96.62 76 VAL A CA 1
ATOM 649 C C . VAL A 1 76 ? 10.359 -1.221 3.197 1.00 96.62 76 VAL A C 1
ATOM 651 O O . VAL A 1 76 ? 9.928 -0.679 4.210 1.00 96.62 76 VAL A O 1
ATOM 654 N N . CYS A 1 77 ? 11.615 -1.060 2.769 1.00 96.31 77 CYS A N 1
ATOM 655 C CA . CYS A 1 77 ? 12.576 -0.183 3.439 1.00 96.31 77 CYS A CA 1
ATOM 656 C C . CYS A 1 77 ? 12.136 1.285 3.383 1.00 96.31 77 CYS A C 1
ATOM 658 O O . CYS A 1 77 ? 12.039 1.927 4.425 1.00 96.31 77 CYS A O 1
ATOM 660 N N . GLU A 1 78 ? 11.811 1.784 2.192 1.00 96.56 78 GLU A N 1
ATOM 661 C CA . GLU A 1 78 ? 11.321 3.149 1.980 1.00 96.56 78 GLU A CA 1
ATOM 662 C C . GLU A 1 78 ? 10.065 3.427 2.807 1.00 96.56 78 GLU A C 1
ATOM 664 O O . GLU A 1 78 ? 10.009 4.379 3.581 1.00 96.56 78 GLU A O 1
ATOM 669 N N . PHE A 1 79 ? 9.081 2.530 2.731 1.00 96.56 79 PHE A N 1
ATOM 670 C CA . PHE A 1 79 ? 7.857 2.662 3.506 1.00 96.56 79 PHE A CA 1
ATOM 671 C C . PHE A 1 79 ? 8.127 2.659 5.015 1.00 96.56 79 PHE A C 1
ATOM 673 O O . PHE A 1 79 ? 7.574 3.493 5.724 1.00 96.56 79 PHE A O 1
ATOM 680 N N . ALA A 1 80 ? 8.994 1.767 5.513 1.00 94.50 80 ALA A N 1
ATOM 681 C CA . ALA A 1 80 ? 9.343 1.700 6.931 1.00 94.50 80 ALA A CA 1
ATOM 682 C C . ALA A 1 80 ? 9.989 2.995 7.443 1.00 94.50 80 ALA A C 1
ATOM 684 O O . ALA A 1 80 ? 9.700 3.395 8.571 1.00 94.50 80 ALA A O 1
ATOM 685 N N . MET A 1 81 ? 10.813 3.662 6.627 1.00 94.56 81 MET A N 1
ATOM 686 C CA . MET A 1 81 ? 11.360 4.981 6.959 1.00 94.56 81 MET A CA 1
ATOM 687 C C . MET A 1 81 ? 10.248 6.029 7.076 1.00 94.56 81 MET A C 1
ATOM 689 O O . MET A 1 81 ? 10.204 6.758 8.064 1.00 94.56 81 MET A O 1
ATOM 693 N N . LEU A 1 82 ? 9.310 6.054 6.123 1.00 95.25 82 LEU A N 1
ATOM 694 C CA . LEU A 1 82 ? 8.199 7.013 6.109 1.00 95.25 82 LEU A CA 1
ATOM 695 C C . LEU A 1 82 ? 7.236 6.847 7.293 1.00 95.25 82 LEU A C 1
ATOM 697 O O . LEU A 1 82 ? 6.740 7.836 7.827 1.00 95.25 82 LEU A O 1
ATOM 701 N N . VAL A 1 83 ? 6.990 5.612 7.744 1.00 93.56 83 VAL A N 1
ATOM 702 C CA . VAL A 1 83 ? 6.153 5.355 8.933 1.00 93.56 83 VAL A CA 1
ATOM 703 C C . VAL A 1 83 ? 6.934 5.345 10.255 1.00 93.56 83 VAL A C 1
ATOM 705 O O . VAL A 1 83 ? 6.339 5.131 11.309 1.00 93.56 83 VAL A O 1
ATOM 70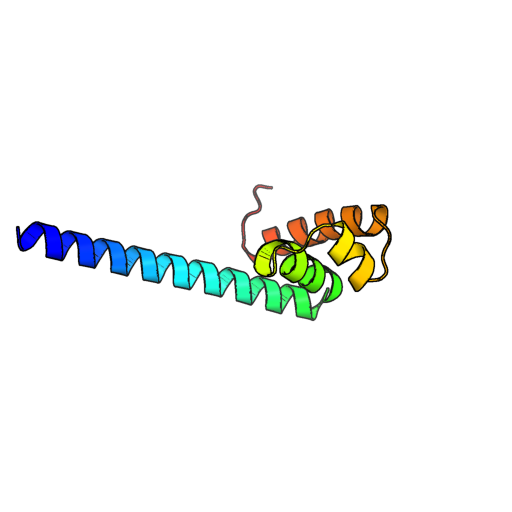8 N N . GLY A 1 84 ? 8.252 5.572 10.226 1.00 90.19 84 GLY A N 1
ATOM 709 C CA . GLY A 1 84 ? 9.092 5.652 11.425 1.00 90.19 84 GLY A CA 1
ATOM 710 C C . GLY A 1 84 ? 9.328 4.315 12.142 1.00 90.19 84 GLY A C 1
ATOM 711 O O . GLY A 1 84 ? 9.481 4.296 13.360 1.00 90.19 84 GLY A O 1
ATOM 712 N N . ILE A 1 85 ? 9.345 3.195 11.410 1.00 84.31 85 ILE A N 1
ATOM 713 C CA . ILE A 1 85 ? 9.552 1.832 11.950 1.00 84.31 85 ILE A CA 1
ATOM 714 C C . ILE A 1 85 ? 11.046 1.438 12.005 1.00 84.31 85 ILE A C 1
ATOM 716 O O . ILE A 1 85 ? 11.393 0.358 12.477 1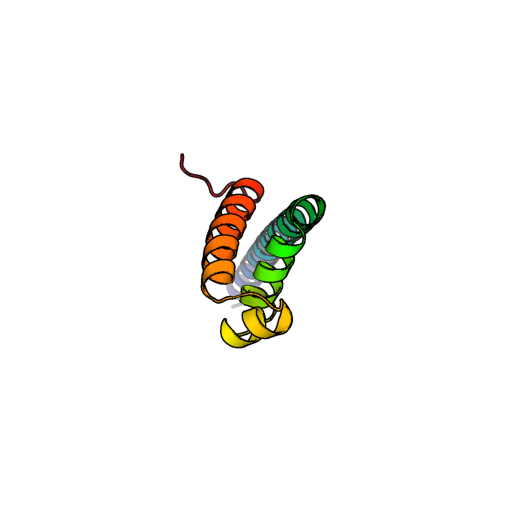.00 84.31 85 ILE A O 1
ATOM 720 N N . THR A 1 86 ? 11.968 2.297 11.569 1.00 67.88 86 THR A N 1
ATOM 721 C CA . THR A 1 86 ? 13.408 2.000 11.622 1.00 67.88 86 THR A CA 1
ATOM 722 C C . THR A 1 86 ? 13.954 1.986 13.054 1.00 67.88 86 THR A C 1
ATOM 724 O O . THR A 1 86 ? 14.149 3.041 13.659 1.00 67.88 86 THR A O 1
ATOM 727 N N . GLU A 1 87 ? 14.284 0.796 13.560 1.00 51.66 87 GLU A N 1
ATOM 728 C CA . GLU A 1 87 ? 15.514 0.622 14.343 1.00 51.66 87 GLU A CA 1
ATOM 729 C C . GLU A 1 87 ? 16.709 0.740 13.373 1.00 51.66 87 GLU A C 1
ATOM 731 O O . GLU A 1 87 ? 16.588 0.359 12.206 1.00 51.66 87 GLU A O 1
ATOM 736 N N . GLY A 1 88 ? 17.803 1.360 13.828 1.00 39.56 88 GLY A N 1
ATOM 737 C CA . GLY A 1 88 ? 18.998 1.647 13.019 1.00 39.56 88 GLY A CA 1
ATOM 738 C C . GLY A 1 88 ? 19.765 0.427 12.521 1.00 39.56 88 GLY A C 1
ATOM 739 O O . GLY A 1 88 ? 19.562 -0.684 13.057 1.00 39.56 88 GLY A O 1
#